Protein AF-A0A0W8DMI0-F1 (afdb_monomer_lite)

InterPro domains:
  IPR047155 COMM domain-containing protein 4/6/7/8 [PTHR16231] (5-80)

Structure (mmCIF, N/CA/C/O backbone):
data_AF-A0A0W8DMI0-F1
#
_entry.id   AF-A0A0W8DMI0-F1
#
loop_
_atom_site.group_PDB
_atom_site.id
_atom_site.type_symbol
_atom_site.label_atom_id
_atom_site.label_alt_id
_atom_site.label_comp_id
_atom_site.label_asym_id
_atom_site.label_entity_id
_atom_site.label_seq_id
_atom_site.pdbx_PDB_ins_code
_atom_site.Cartn_x
_atom_site.Cartn_y
_atom_site.Cartn_z
_atom_site.occupancy
_atom_site.B_iso_or_equiv
_atom_site.auth_seq_id
_atom_site.auth_comp_id
_atom_site.auth_asym_id
_atom_site.auth_atom_id
_atom_site.pdbx_PDB_model_num
ATOM 1 N N . MET A 1 1 ? -23.375 19.135 1.210 1.00 51.44 1 MET A N 1
ATOM 2 C CA . MET A 1 1 ? -21.994 19.369 1.691 1.00 51.44 1 MET A CA 1
ATOM 3 C C . MET A 1 1 ? -21.278 18.089 2.174 1.00 51.44 1 MET A C 1
ATOM 5 O O . MET A 1 1 ? -20.095 18.162 2.452 1.00 51.44 1 MET A O 1
ATOM 9 N N . PHE A 1 2 ? -21.919 16.906 2.195 1.00 54.19 2 PHE A N 1
ATOM 10 C CA . PHE A 1 2 ? -21.305 15.642 2.669 1.00 54.19 2 PHE A CA 1
ATOM 11 C C . PHE A 1 2 ? -20.590 14.793 1.594 1.00 54.19 2 PHE A C 1
ATOM 13 O O . PHE A 1 2 ? -19.920 13.823 1.923 1.00 54.19 2 PHE A O 1
ATOM 20 N N . GLY A 1 3 ? -20.721 15.128 0.305 1.00 62.88 3 GLY A N 1
ATOM 21 C CA . GLY A 1 3 ? -20.116 14.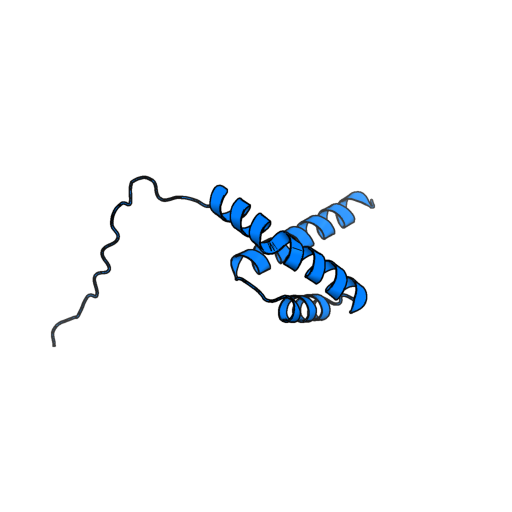333 -0.777 1.00 62.88 3 GLY A CA 1
ATOM 22 C C . GLY A 1 3 ? -18.594 14.483 -0.885 1.00 62.88 3 GLY A C 1
ATOM 23 O O . GLY A 1 3 ? -17.900 13.514 -1.179 1.00 62.88 3 GLY A O 1
ATOM 24 N N 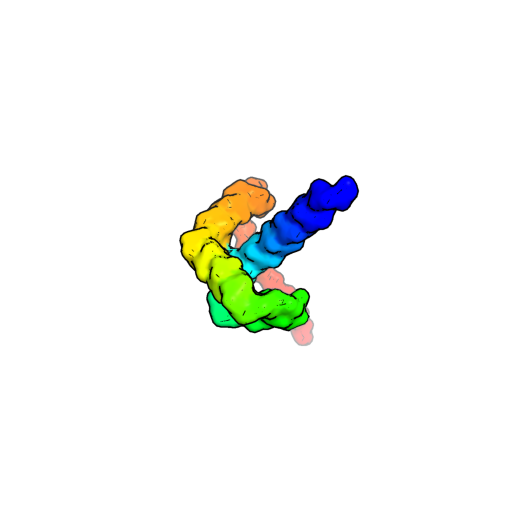. ALA A 1 4 ? -18.067 15.677 -0.593 1.00 70.62 4 ALA A N 1
ATOM 25 C CA . ALA A 1 4 ? -16.641 15.974 -0.728 1.00 70.62 4 ALA A CA 1
ATOM 26 C C . ALA A 1 4 ? -15.778 15.240 0.315 1.00 70.62 4 ALA A C 1
ATOM 28 O O . ALA A 1 4 ? -14.681 14.789 -0.001 1.00 70.62 4 ALA A O 1
ATOM 29 N N . THR A 1 5 ? -16.278 15.069 1.543 1.00 86.50 5 THR A N 1
ATOM 30 C CA . THR A 1 5 ? -15.550 14.378 2.620 1.00 86.50 5 THR A CA 1
ATOM 31 C C . THR A 1 5 ? -15.462 12.875 2.383 1.00 86.50 5 THR A C 1
ATOM 33 O O . THR A 1 5 ? -14.405 12.289 2.601 1.00 86.50 5 THR A O 1
ATOM 36 N N . LEU A 1 6 ? -16.526 12.252 1.868 1.00 90.81 6 LEU A N 1
ATOM 37 C CA . LEU A 1 6 ? -16.504 10.835 1.500 1.00 90.81 6 LEU A CA 1
ATOM 38 C C . LEU A 1 6 ? -15.522 10.569 0.353 1.00 90.81 6 LEU A C 1
ATOM 40 O O . LEU A 1 6 ? -14.718 9.644 0.428 1.00 90.81 6 LEU A O 1
ATOM 44 N N . GLN A 1 7 ? -15.556 11.397 -0.693 1.00 92.69 7 GLN A N 1
ATOM 45 C CA . GLN A 1 7 ? -14.619 11.282 -1.813 1.00 92.69 7 GLN A CA 1
ATOM 46 C C . GLN A 1 7 ? -13.168 11.460 -1.356 1.00 92.69 7 GLN A C 1
ATOM 48 O O . GLN A 1 7 ? -12.299 10.703 -1.789 1.00 92.69 7 GLN A O 1
ATOM 53 N N . ALA A 1 8 ? -12.914 12.404 -0.444 1.00 92.00 8 ALA A N 1
ATOM 54 C CA . ALA A 1 8 ? -11.598 12.595 0.152 1.00 92.00 8 ALA A CA 1
ATOM 55 C C . ALA A 1 8 ? -11.149 11.362 0.952 1.00 92.00 8 ALA A C 1
ATOM 57 O O . ALA A 1 8 ? -10.036 10.886 0.749 1.00 92.00 8 ALA A O 1
ATOM 58 N N . ALA A 1 9 ? -12.018 10.795 1.793 1.00 91.31 9 ALA A N 1
ATOM 59 C CA . ALA A 1 9 ? -11.703 9.593 2.564 1.00 91.31 9 ALA A CA 1
ATOM 60 C C . ALA A 1 9 ? -11.374 8.395 1.657 1.00 91.31 9 ALA A C 1
ATOM 62 O O . ALA A 1 9 ? -10.364 7.723 1.858 1.00 91.31 9 ALA A O 1
ATOM 63 N N . VAL A 1 10 ? -12.171 8.167 0.607 1.00 94.00 10 VAL A N 1
ATOM 64 C CA . VAL A 1 10 ? -11.914 7.105 -0.380 1.00 94.00 10 VAL A CA 1
ATOM 65 C C . VAL A 1 10 ? -10.592 7.340 -1.113 1.00 94.00 10 VAL A C 1
ATOM 67 O O . VAL A 1 10 ? -9.828 6.398 -1.314 1.00 94.00 10 VAL A O 1
ATOM 70 N N . ALA A 1 11 ? -10.293 8.583 -1.495 1.00 95.50 11 ALA A N 1
ATOM 71 C CA . ALA A 1 11 ? -9.036 8.922 -2.156 1.00 95.50 11 ALA A CA 1
ATOM 72 C C . ALA A 1 11 ? -7.821 8.677 -1.248 1.00 95.50 11 ALA A C 1
ATOM 74 O O . ALA A 1 11 ? -6.829 8.112 -1.711 1.00 95.50 11 ALA A O 1
ATOM 75 N N . VAL A 1 12 ? -7.914 9.044 0.034 1.00 94.25 12 VAL A N 1
ATOM 76 C CA . VAL A 1 12 ? -6.863 8.805 1.035 1.00 94.25 12 VAL A CA 1
ATOM 77 C C . VAL A 1 12 ? -6.646 7.311 1.245 1.00 94.25 12 VAL A C 1
ATOM 79 O O . VAL A 1 12 ? -5.515 6.847 1.134 1.00 94.25 12 VAL A O 1
ATOM 82 N N . LEU A 1 13 ? -7.711 6.534 1.460 1.00 94.88 13 LEU A N 1
ATOM 83 C CA . LEU A 1 13 ? -7.593 5.081 1.611 1.00 94.88 13 LEU A CA 1
ATOM 84 C C . LEU A 1 13 ? -6.991 4.440 0.360 1.00 94.88 13 LEU A C 1
ATOM 86 O O . LEU A 1 13 ? -6.061 3.647 0.460 1.00 94.88 13 LEU A O 1
ATOM 90 N N . ARG A 1 14 ? -7.447 4.833 -0.834 1.00 95.31 14 ARG A N 1
ATOM 91 C CA . ARG A 1 14 ? -6.856 4.359 -2.090 1.00 95.31 14 ARG A CA 1
ATOM 92 C C . ARG A 1 14 ? -5.363 4.675 -2.155 1.00 95.31 14 ARG A C 1
ATOM 94 O O . ARG A 1 14 ? -4.589 3.814 -2.559 1.00 95.31 14 ARG A O 1
ATOM 101 N N . PHE A 1 15 ? -4.963 5.889 -1.786 1.00 95.69 15 PHE A N 1
ATOM 102 C CA . PHE A 1 15 ? -3.560 6.292 -1.776 1.00 95.69 15 PHE A CA 1
ATOM 103 C C . PHE A 1 15 ? -2.728 5.416 -0.830 1.00 95.69 15 PHE A C 1
ATOM 105 O O . PHE A 1 15 ? -1.741 4.831 -1.277 1.00 95.69 15 PHE A O 1
ATOM 112 N N . ILE A 1 16 ? -3.167 5.265 0.423 1.00 96.81 16 ILE A N 1
ATOM 113 C CA . ILE A 1 16 ? -2.497 4.447 1.444 1.00 96.81 16 ILE A CA 1
ATOM 114 C C . ILE A 1 16 ? -2.348 3.003 0.956 1.00 96.81 16 ILE A C 1
ATOM 116 O O . ILE A 1 16 ? -1.235 2.494 0.880 1.00 96.81 16 ILE A O 1
ATOM 120 N N . LEU A 1 17 ? -3.444 2.361 0.540 1.00 97.19 17 LEU A N 1
ATOM 121 C CA . LEU A 1 17 ? -3.437 0.946 0.155 1.00 97.19 17 LEU A CA 1
ATOM 122 C C . LEU A 1 17 ? -2.598 0.674 -1.099 1.00 97.19 17 LEU A C 1
ATOM 124 O O . LEU A 1 17 ? -1.934 -0.361 -1.202 1.00 97.19 17 LEU A O 1
ATOM 128 N N . MET A 1 18 ? -2.593 1.605 -2.058 1.00 96.19 18 MET A N 1
ATOM 129 C CA . MET A 1 18 ? -1.723 1.500 -3.227 1.00 96.19 18 MET A CA 1
ATOM 130 C C . MET A 1 18 ? -0.248 1.638 -2.843 1.00 96.19 18 MET A C 1
ATOM 132 O O . MET A 1 18 ? 0.578 0.896 -3.375 1.00 96.19 18 MET A O 1
ATOM 136 N N . HIS A 1 19 ? 0.094 2.554 -1.938 1.00 96.56 19 HIS A N 1
ATOM 137 C CA . HIS A 1 19 ? 1.466 2.715 -1.463 1.00 96.56 19 HIS A CA 1
ATOM 138 C C . HIS A 1 19 ? 1.931 1.514 -0.637 1.00 96.56 19 HIS A C 1
ATOM 140 O O . HIS A 1 19 ? 2.986 0.965 -0.946 1.00 96.56 19 HIS A O 1
ATOM 146 N N . ALA A 1 20 ? 1.119 1.044 0.310 1.00 97.94 20 ALA A N 1
ATOM 147 C CA . ALA A 1 20 ? 1.391 -0.166 1.080 1.00 97.94 20 ALA A CA 1
ATOM 148 C C . ALA A 1 20 ? 1.669 -1.362 0.153 1.00 97.94 20 ALA A C 1
ATOM 150 O O . ALA A 1 20 ? 2.713 -2.003 0.255 1.00 97.94 20 ALA A O 1
ATOM 151 N N . SER A 1 21 ? 0.814 -1.566 -0.861 1.00 97.25 21 SER A N 1
ATOM 152 C CA . SER A 1 21 ? 0.995 -2.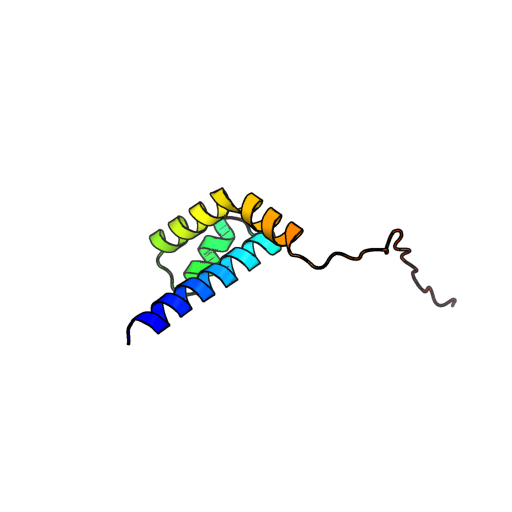635 -1.857 1.00 97.25 21 SER A CA 1
ATOM 153 C C . SER A 1 21 ? 2.297 -2.488 -2.644 1.00 97.25 21 SER A C 1
ATOM 155 O O . SER A 1 21 ? 2.966 -3.480 -2.926 1.00 97.25 21 SER A O 1
ATOM 157 N N . LYS A 1 22 ? 2.652 -1.255 -3.026 1.00 95.50 22 LYS A N 1
ATOM 158 C CA . LYS A 1 22 ? 3.841 -0.953 -3.833 1.00 95.50 22 LYS A CA 1
ATOM 159 C C . LYS A 1 22 ? 5.139 -1.246 -3.079 1.00 95.50 22 LYS A C 1
ATOM 161 O O . LYS A 1 22 ? 6.105 -1.668 -3.711 1.00 95.50 22 LYS A O 1
ATOM 166 N N . TYR A 1 23 ? 5.162 -0.981 -1.775 1.00 96.75 23 TYR A N 1
ATOM 167 C CA . TYR A 1 23 ? 6.324 -1.194 -0.906 1.00 96.75 23 TYR A CA 1
ATOM 168 C C . TYR A 1 23 ? 6.280 -2.515 -0.142 1.00 96.75 23 TYR A C 1
ATOM 170 O O . TYR A 1 23 ? 7.156 -2.754 0.678 1.00 96.75 23 TYR A O 1
ATOM 178 N N . ASP A 1 24 ? 5.310 -3.374 -0.460 1.00 96.44 24 ASP A N 1
ATOM 179 C CA . ASP A 1 24 ? 5.197 -4.711 0.115 1.00 96.44 24 ASP A CA 1
ATOM 180 C C . ASP A 1 24 ? 5.086 -4.672 1.654 1.00 96.44 24 ASP A C 1
ATOM 182 O O . ASP A 1 24 ? 5.710 -5.451 2.365 1.00 96.44 24 ASP A O 1
ATOM 186 N N . VAL A 1 25 ? 4.293 -3.720 2.164 1.00 98.00 25 VAL A N 1
ATOM 187 C CA . VAL A 1 25 ? 4.098 -3.494 3.606 1.00 98.00 25 VAL A CA 1
ATOM 188 C C . VAL A 1 25 ? 3.299 -4.644 4.217 1.00 98.00 25 VAL A C 1
ATOM 190 O O . VAL A 1 25 ? 2.266 -5.041 3.664 1.00 98.00 25 VAL A O 1
ATOM 193 N N . GLU A 1 26 ? 3.760 -5.151 5.360 1.00 98.06 26 GLU A N 1
ATOM 194 C CA . GLU A 1 26 ? 3.109 -6.220 6.117 1.00 98.06 26 GLU A CA 1
ATOM 195 C C . GLU A 1 26 ? 1.847 -5.743 6.845 1.00 98.06 26 GLU A C 1
ATOM 197 O O . GLU A 1 26 ? 1.677 -4.560 7.149 1.00 98.06 26 GLU A O 1
ATOM 202 N N . ARG A 1 27 ? 0.927 -6.673 7.136 1.00 97.88 27 ARG A N 1
ATOM 203 C CA . ARG A 1 27 ? -0.365 -6.341 7.762 1.00 97.88 27 ARG A CA 1
ATOM 204 C C . ARG A 1 27 ? -0.185 -5.636 9.110 1.00 97.88 27 ARG A C 1
ATOM 206 O O . ARG A 1 27 ? -0.884 -4.661 9.367 1.00 97.88 27 ARG A O 1
ATOM 213 N N . SER A 1 28 ? 0.720 -6.128 9.959 1.00 98.00 28 SER A N 1
ATOM 214 C CA . SER A 1 28 ? 1.004 -5.542 11.279 1.00 98.00 28 SER A CA 1
ATOM 215 C C . SER A 1 28 ? 1.446 -4.088 11.168 1.00 98.00 28 SER A C 1
ATOM 217 O O . SER A 1 28 ? 0.916 -3.230 11.868 1.00 98.00 28 SER A O 1
ATOM 219 N N . ASP A 1 29 ? 2.347 -3.816 10.230 1.00 98.19 29 ASP A N 1
ATOM 220 C CA . ASP A 1 29 ? 2.951 -2.502 10.044 1.00 98.19 29 ASP A CA 1
ATOM 221 C C . ASP A 1 29 ? 1.902 -1.512 9.522 1.00 98.19 29 ASP A C 1
ATOM 223 O O . ASP A 1 29 ? 1.784 -0.393 10.018 1.00 98.19 29 ASP A O 1
ATOM 227 N N . LEU A 1 30 ? 1.042 -1.955 8.594 1.00 98.12 30 LEU A N 1
ATOM 228 C CA . LEU A 1 30 ? -0.070 -1.140 8.107 1.00 98.12 30 LEU A CA 1
ATOM 229 C C . LEU A 1 30 ? -1.079 -0.803 9.219 1.00 98.12 30 LEU A C 1
ATOM 231 O O . LEU A 1 30 ? -1.613 0.306 9.237 1.00 98.12 30 LEU A O 1
ATOM 235 N N . VAL A 1 31 ? -1.353 -1.724 10.150 1.00 98.44 31 VAL A N 1
ATOM 236 C CA . VAL A 1 31 ? -2.221 -1.435 11.307 1.00 98.44 31 VAL A CA 1
ATOM 237 C C . VAL A 1 31 ? -1.617 -0.321 12.164 1.00 98.44 31 VAL A C 1
ATOM 239 O O . VAL A 1 31 ? -2.334 0.616 12.521 1.00 98.44 31 VAL A O 1
ATOM 242 N N . GLU A 1 32 ? -0.318 -0.384 12.457 1.00 98.19 32 GLU A N 1
ATOM 243 C CA . GLU A 1 32 ? 0.378 0.644 13.239 1.00 98.19 32 GLU A CA 1
ATOM 244 C C . GLU A 1 32 ? 0.360 2.011 12.538 1.00 98.19 32 GLU A C 1
ATOM 246 O O . GLU A 1 32 ? 0.020 3.021 13.160 1.00 98.19 32 GLU A O 1
ATOM 251 N N . GLU A 1 33 ? 0.643 2.060 11.234 1.00 97.38 33 GLU A N 1
ATOM 252 C CA . GLU A 1 33 ? 0.589 3.298 10.445 1.00 97.38 33 GLU A CA 1
ATOM 253 C C . GLU A 1 33 ? -0.815 3.929 10.451 1.00 97.38 33 GLU A C 1
ATOM 255 O O . GLU A 1 33 ? -0.969 5.139 10.642 1.00 97.38 33 GLU A O 1
ATOM 260 N N . LEU A 1 34 ? -1.870 3.123 10.293 1.00 97.56 34 LEU A N 1
ATOM 261 C CA . LEU A 1 34 ? -3.254 3.609 10.324 1.00 97.56 34 LEU A CA 1
ATOM 262 C C . LEU A 1 34 ? -3.631 4.171 11.704 1.00 97.56 34 LEU A C 1
ATOM 264 O O . LEU A 1 34 ? -4.346 5.175 11.790 1.00 97.56 34 LEU A O 1
ATOM 268 N N . GLN A 1 35 ? -3.127 3.578 12.786 1.00 97.69 35 GLN A N 1
ATOM 269 C CA . GLN A 1 35 ? -3.321 4.099 14.141 1.00 97.69 35 GLN A CA 1
ATOM 270 C C . GLN A 1 35 ? -2.581 5.413 14.377 1.00 97.69 35 GLN A C 1
ATOM 272 O O . GLN A 1 35 ? -3.131 6.311 15.014 1.00 97.69 35 GLN A O 1
ATOM 277 N N . GLN A 1 36 ? -1.377 5.575 13.821 1.00 96.25 36 GLN A N 1
ATOM 278 C CA . GLN A 1 36 ? -0.636 6.843 13.866 1.00 96.25 36 GLN A CA 1
ATOM 279 C C . GLN A 1 36 ? -1.380 7.977 13.144 1.00 96.25 36 GLN A C 1
ATOM 281 O O . GLN A 1 36 ? -1.258 9.141 13.526 1.00 96.25 36 GLN A O 1
ATOM 286 N N . LEU A 1 37 ? -2.208 7.644 12.148 1.00 94.44 37 LEU A N 1
ATOM 287 C CA . LEU A 1 37 ? -3.131 8.579 11.495 1.00 94.44 37 LEU A CA 1
ATOM 288 C C . LEU A 1 37 ? -4.426 8.829 12.294 1.00 94.44 37 LEU A C 1
ATOM 290 O O . LEU A 1 37 ? -5.285 9.590 11.850 1.00 94.44 37 LEU A O 1
ATOM 294 N N . GLY A 1 38 ? -4.571 8.216 13.472 1.00 95.25 38 GLY A N 1
ATOM 295 C CA . GLY A 1 38 ? -5.692 8.407 14.391 1.00 95.25 38 GLY A CA 1
ATOM 296 C C . GLY A 1 38 ? -6.852 7.426 14.211 1.00 95.25 38 GLY A C 1
ATOM 297 O O . GLY A 1 38 ? -7.924 7.659 14.773 1.00 95.25 38 GLY A O 1
ATOM 298 N N . MET A 1 39 ? -6.687 6.345 13.439 1.00 95.25 39 MET A N 1
ATOM 299 C CA . MET A 1 39 ? -7.724 5.313 13.341 1.00 95.25 39 MET A CA 1
ATOM 300 C C . MET A 1 39 ? -7.806 4.479 14.623 1.00 95.25 39 MET A C 1
ATOM 302 O O . MET A 1 39 ? -6.802 4.180 15.264 1.00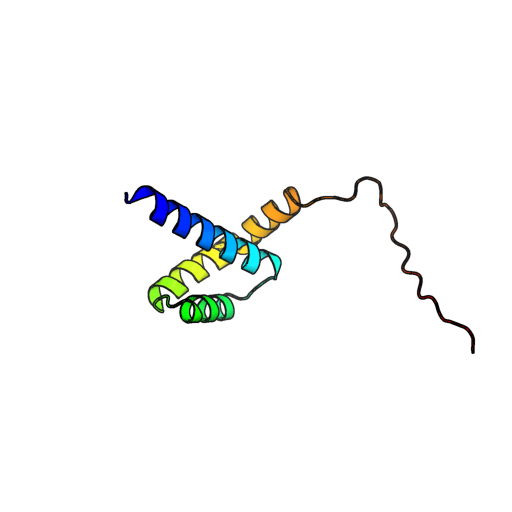 95.25 39 MET A O 1
ATOM 306 N N . GLN A 1 40 ? -9.021 4.066 14.984 1.00 97.81 40 GLN A N 1
ATOM 307 C CA . GLN A 1 40 ? -9.231 3.106 16.068 1.00 97.81 40 GLN A CA 1
ATOM 308 C C . GLN A 1 40 ? -8.702 1.720 15.672 1.00 97.81 40 GLN A C 1
ATOM 310 O O . GLN A 1 40 ? -8.775 1.359 14.497 1.00 97.81 40 GLN A O 1
ATOM 315 N N . GLN A 1 41 ? -8.229 0.940 16.655 1.00 97.50 41 GLN A N 1
ATOM 316 C CA . GLN A 1 41 ? -7.667 -0.409 16.463 1.00 97.50 41 GLN A CA 1
ATOM 317 C C . GLN A 1 41 ? -8.547 -1.284 15.562 1.00 97.50 41 GLN A C 1
ATOM 319 O O . GLN A 1 41 ? -8.070 -1.809 14.565 1.00 97.50 41 GLN A O 1
ATOM 324 N N . GLU A 1 42 ? -9.837 -1.391 15.885 1.00 98.06 42 GLU A N 1
ATOM 325 C CA . GLU A 1 42 ? -10.794 -2.232 15.157 1.00 98.06 42 GLU A CA 1
ATOM 326 C C . GLU A 1 42 ? -10.897 -1.835 13.676 1.00 98.06 42 GLU A C 1
ATOM 328 O O . GLU A 1 42 ? -10.797 -2.675 12.782 1.00 98.06 42 GLU A O 1
ATOM 333 N N . THR A 1 43 ? -11.022 -0.534 13.401 1.00 96.81 43 THR A N 1
ATOM 334 C CA . THR A 1 43 ? -11.096 -0.006 12.034 1.00 96.81 43 THR A CA 1
ATOM 335 C C . THR A 1 43 ? -9.784 -0.215 11.276 1.00 96.81 43 THR A C 1
ATOM 337 O O . THR A 1 43 ? -9.810 -0.584 10.102 1.00 96.81 43 THR A O 1
ATOM 340 N N . ALA A 1 44 ? -8.639 -0.006 11.934 1.00 97.94 44 ALA A N 1
ATOM 341 C CA . ALA A 1 44 ? -7.321 -0.221 11.342 1.00 97.94 44 ALA A CA 1
ATOM 342 C C . ALA A 1 44 ? -7.103 -1.698 10.979 1.00 97.94 44 ALA A C 1
ATOM 344 O O . ALA A 1 44 ? -6.689 -1.999 9.861 1.00 97.94 44 ALA A O 1
ATOM 345 N N . GLU A 1 45 ? -7.455 -2.622 11.877 1.00 98.44 45 GLU A N 1
ATOM 346 C CA . GLU A 1 45 ? -7.380 -4.064 11.630 1.00 98.44 45 GLU A CA 1
ATOM 347 C C . GLU A 1 45 ? -8.290 -4.514 10.487 1.00 98.44 45 GLU A C 1
ATOM 349 O O . GLU A 1 45 ? -7.865 -5.312 9.651 1.00 98.44 45 GLU A O 1
ATOM 354 N N . ALA A 1 46 ? -9.519 -3.997 10.414 1.00 98.12 46 ALA A N 1
ATOM 355 C CA . ALA A 1 46 ? -10.452 -4.335 9.343 1.00 98.12 46 ALA A CA 1
ATOM 356 C C . ALA A 1 46 ? -9.940 -3.873 7.966 1.00 98.12 46 ALA A C 1
ATOM 358 O O . ALA A 1 46 ? -10.011 -4.617 6.984 1.00 98.12 46 ALA A O 1
ATOM 359 N N . ILE A 1 47 ? -9.387 -2.657 7.890 1.00 97.12 47 ILE A N 1
ATOM 360 C CA . ILE A 1 47 ? -8.784 -2.125 6.660 1.00 97.12 47 ILE A CA 1
ATOM 361 C C . ILE A 1 47 ? -7.537 -2.931 6.284 1.00 97.12 47 ILE A C 1
ATOM 363 O O . ILE A 1 47 ? -7.387 -3.304 5.119 1.00 97.12 47 ILE A O 1
ATOM 367 N N . ALA A 1 48 ? -6.667 -3.228 7.250 1.00 98.00 48 ALA A N 1
ATOM 368 C CA . ALA A 1 48 ? -5.437 -3.972 7.012 1.00 98.00 48 ALA A CA 1
ATOM 369 C C . ALA A 1 48 ? -5.697 -5.431 6.602 1.00 98.00 48 ALA A C 1
ATOM 371 O O . ALA A 1 48 ? -4.993 -5.938 5.732 1.00 98.00 48 ALA A O 1
ATOM 372 N N . GLN A 1 49 ? -6.733 -6.084 7.145 1.00 98.38 49 GLN A N 1
ATOM 373 C CA . GLN A 1 49 ? -7.144 -7.414 6.681 1.00 98.38 49 GLN A CA 1
ATOM 374 C C . GLN A 1 49 ? -7.598 -7.371 5.223 1.00 98.38 49 GLN A C 1
ATOM 376 O O . GLN A 1 49 ? -7.131 -8.147 4.398 1.00 98.38 49 GLN A O 1
ATOM 381 N N . SER A 1 50 ? -8.471 -6.417 4.886 1.00 97.56 50 SER A N 1
ATOM 382 C CA . SER A 1 50 ? -8.946 -6.251 3.511 1.00 97.56 50 SER A CA 1
ATOM 383 C C . SER A 1 50 ? -7.792 -5.969 2.542 1.00 97.56 50 SER A C 1
ATOM 385 O O . SER A 1 50 ? -7.771 -6.490 1.427 1.00 97.56 50 SER A O 1
ATOM 387 N N . TYR A 1 51 ? -6.803 -5.181 2.971 1.00 98.06 51 TYR A N 1
ATOM 388 C CA . TYR A 1 51 ? -5.564 -4.978 2.230 1.00 98.06 51 TYR A CA 1
ATOM 389 C C . TYR A 1 51 ? -4.803 -6.284 2.005 1.00 98.06 51 TYR A C 1
ATOM 391 O O . TYR A 1 51 ? -4.464 -6.571 0.862 1.00 98.06 51 TYR A O 1
ATOM 399 N N . GLU A 1 52 ? -4.555 -7.068 3.053 1.00 98.31 52 GLU A N 1
ATOM 400 C CA . GLU A 1 52 ? -3.811 -8.328 2.972 1.00 98.31 52 GLU A CA 1
ATOM 401 C C . GLU A 1 52 ? -4.475 -9.303 1.991 1.00 98.31 52 GLU A C 1
ATOM 403 O O . GLU A 1 52 ? -3.819 -9.791 1.067 1.00 98.31 52 GLU A O 1
ATOM 408 N N . ASP A 1 53 ? -5.796 -9.468 2.099 1.00 98.38 53 ASP A N 1
ATOM 409 C CA . ASP A 1 53 ? -6.597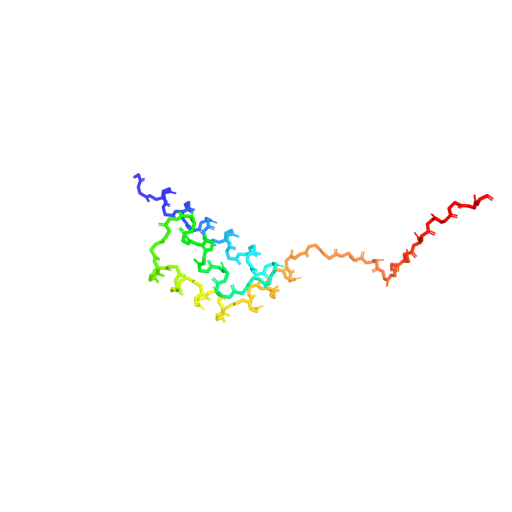 -10.339 1.233 1.00 98.38 53 ASP A CA 1
ATOM 410 C C . ASP A 1 53 ? -6.502 -9.945 -0.256 1.00 98.38 53 ASP A C 1
ATOM 412 O O . ASP A 1 53 ? -6.630 -10.786 -1.151 1.00 98.38 53 ASP A O 1
ATOM 416 N N . HIS A 1 54 ? -6.273 -8.658 -0.547 1.00 97.69 54 HIS A N 1
ATOM 417 C CA . HIS A 1 54 ? -6.280 -8.107 -1.906 1.00 97.69 54 HIS A CA 1
ATOM 418 C C . HIS A 1 54 ? -4.909 -7.610 -2.398 1.00 97.69 54 HIS A C 1
ATOM 420 O O . HIS A 1 54 ? -4.807 -7.202 -3.562 1.00 97.69 54 HIS A O 1
ATOM 426 N N . ARG A 1 55 ? -3.849 -7.662 -1.579 1.00 97.38 55 ARG A N 1
ATOM 427 C CA . ARG A 1 55 ? -2.513 -7.086 -1.851 1.00 97.38 55 ARG A CA 1
ATOM 428 C C . ARG A 1 55 ? -1.961 -7.550 -3.191 1.00 97.38 55 ARG A C 1
ATOM 430 O O . ARG A 1 55 ? -1.607 -6.722 -4.030 1.00 97.38 55 ARG A O 1
ATOM 437 N N . ALA A 1 56 ? -1.981 -8.859 -3.443 1.00 97.19 56 ALA A N 1
ATOM 438 C CA . ALA A 1 56 ? -1.500 -9.437 -4.699 1.00 97.19 56 ALA A CA 1
ATOM 439 C C . ALA A 1 56 ? -2.235 -8.860 -5.923 1.00 97.19 56 ALA A C 1
ATOM 441 O O . ALA A 1 56 ? -1.608 -8.454 -6.902 1.00 97.19 56 ALA A O 1
ATOM 442 N N . ARG A 1 57 ? -3.565 -8.725 -5.833 1.00 97.56 57 ARG A N 1
ATOM 443 C CA . ARG A 1 57 ? -4.396 -8.165 -6.906 1.00 97.56 57 ARG A CA 1
ATOM 444 C C . ARG A 1 57 ? -4.110 -6.681 -7.140 1.00 97.56 57 ARG A C 1
ATOM 446 O O . ARG A 1 57 ? -4.068 -6.249 -8.292 1.00 97.56 57 ARG A O 1
ATOM 453 N N . ILE A 1 58 ? -3.913 -5.895 -6.079 1.00 96.44 58 ILE A N 1
ATOM 454 C CA . ILE A 1 58 ? -3.550 -4.474 -6.198 1.00 96.44 58 ILE A CA 1
ATOM 455 C C . ILE A 1 58 ? -2.189 -4.347 -6.887 1.00 96.44 58 ILE A C 1
ATOM 457 O O . ILE A 1 58 ? -2.040 -3.563 -7.827 1.00 96.44 58 ILE A O 1
ATOM 461 N N . GLN A 1 59 ? -1.213 -5.155 -6.473 1.00 97.19 59 GLN A N 1
ATOM 462 C CA . GLN A 1 59 ? 0.109 -5.179 -7.088 1.00 97.19 59 GLN A CA 1
ATOM 463 C C . GLN A 1 59 ? 0.052 -5.583 -8.568 1.00 97.19 59 GLN A C 1
ATOM 465 O O . GLN A 1 59 ? 0.707 -4.946 -9.391 1.00 97.19 59 GLN A O 1
ATOM 470 N N . ASP A 1 60 ? -0.753 -6.580 -8.945 1.00 96.88 60 ASP A N 1
ATOM 471 C CA . ASP A 1 60 ? -0.945 -6.963 -10.350 1.00 96.88 60 ASP A CA 1
ATOM 472 C C . ASP A 1 60 ? -1.506 -5.817 -11.189 1.00 96.88 60 ASP A C 1
ATOM 474 O O . ASP A 1 60 ? -0.998 -5.526 -12.275 1.00 96.88 60 ASP A O 1
ATOM 478 N N . GLN A 1 61 ? -2.504 -5.102 -10.670 1.00 95.44 61 GLN A N 1
ATOM 479 C CA . GLN A 1 61 ? -3.053 -3.932 -11.351 1.00 95.44 61 GLN A CA 1
ATOM 480 C C . GLN A 1 61 ? -2.016 -2.816 -11.502 1.00 95.44 61 GLN A C 1
ATOM 482 O O . GLN A 1 61 ? -1.914 -2.213 -12.570 1.00 95.44 61 GLN A O 1
ATOM 487 N N . GLN A 1 62 ? -1.206 -2.564 -10.472 1.00 94.19 62 GLN A N 1
ATOM 488 C CA . GLN A 1 62 ? -0.107 -1.602 -10.554 1.00 94.19 62 GLN A CA 1
ATOM 489 C C . GLN A 1 62 ? 0.948 -2.035 -11.575 1.00 94.19 62 GLN A C 1
ATOM 491 O O . GLN A 1 62 ? 1.423 -1.207 -12.348 1.00 94.19 62 GLN A O 1
ATOM 496 N N . ARG A 1 63 ? 1.291 -3.327 -11.637 1.00 93.31 63 ARG A N 1
ATOM 497 C CA . ARG A 1 63 ? 2.212 -3.883 -12.641 1.00 93.31 63 ARG A CA 1
ATOM 498 C C . ARG A 1 63 ? 1.673 -3.757 -14.063 1.00 93.31 63 ARG A C 1
ATOM 500 O O . ARG A 1 63 ? 2.459 -3.517 -14.975 1.00 93.31 63 ARG A O 1
ATOM 507 N N . ALA A 1 64 ? 0.364 -3.895 -14.249 1.00 93.25 64 ALA A N 1
ATOM 508 C CA . ALA A 1 64 ? -0.281 -3.722 -15.546 1.00 93.25 64 ALA A CA 1
ATOM 509 C C . ALA A 1 64 ? -0.331 -2.248 -15.988 1.00 93.25 64 ALA A C 1
ATOM 511 O O . ALA A 1 64 ? -0.213 -1.966 -17.176 1.00 93.25 64 ALA A O 1
ATOM 512 N N . GLN A 1 65 ? -0.488 -1.313 -15.044 1.00 90.56 65 GLN A N 1
ATOM 513 C CA . GLN A 1 65 ? -0.623 0.125 -15.321 1.00 90.56 65 GLN A CA 1
ATOM 514 C C . GLN A 1 65 ? 0.695 0.908 -15.251 1.00 90.56 65 GLN A C 1
ATOM 516 O O . GLN A 1 65 ? 0.739 2.065 -15.671 1.00 90.56 65 GLN A O 1
ATOM 521 N N . ARG A 1 66 ? 1.768 0.328 -14.696 1.00 88.12 66 ARG A N 1
ATOM 522 C CA . ARG A 1 66 ? 3.067 1.005 -14.619 1.00 88.12 66 ARG A CA 1
ATOM 523 C C . ARG A 1 66 ? 3.601 1.279 -16.018 1.00 88.12 66 ARG A C 1
ATOM 525 O O . ARG A 1 66 ? 3.391 0.502 -16.948 1.00 88.12 66 ARG A O 1
ATOM 532 N N . PHE A 1 67 ? 4.387 2.342 -16.124 1.00 84.69 67 PHE A N 1
ATOM 533 C CA . PHE A 1 67 ? 5.184 2.579 -17.314 1.00 84.69 67 PHE A CA 1
ATOM 534 C C . PHE A 1 67 ? 6.123 1.388 -17.545 1.00 84.69 67 PHE A C 1
ATOM 536 O O . PHE A 1 67 ? 6.907 1.015 -16.669 1.00 84.69 67 PHE A O 1
ATOM 543 N N . GLN A 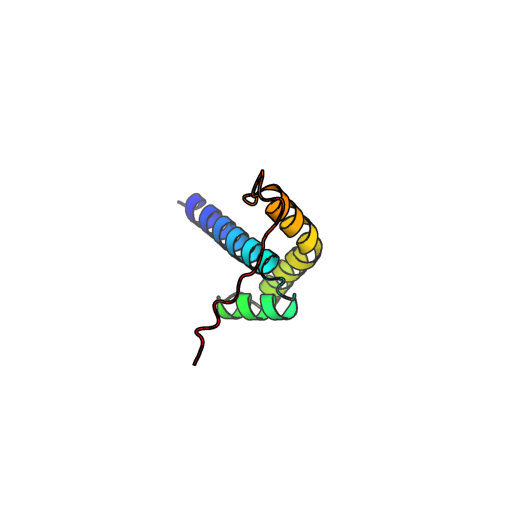1 68 ? 5.999 0.767 -18.710 1.00 82.94 68 GLN A N 1
ATOM 544 C CA . GLN A 1 68 ? 6.935 -0.241 -19.190 1.00 82.94 68 GLN A CA 1
ATOM 545 C C . GLN A 1 68 ? 7.947 0.464 -20.095 1.00 82.94 68 GLN A C 1
ATOM 547 O O . GLN A 1 68 ? 7.625 1.497 -20.675 1.00 82.94 68 GLN A O 1
ATOM 552 N N . PHE A 1 69 ? 9.159 -0.075 -20.217 1.00 79.81 69 PHE A N 1
ATOM 553 C CA . PHE A 1 69 ? 10.175 0.434 -21.140 1.00 79.81 69 PHE A CA 1
ATOM 554 C C . PHE A 1 69 ? 10.164 -0.404 -22.426 1.00 79.81 69 PHE A C 1
ATOM 556 O O . PHE A 1 69 ? 10.980 -1.321 -22.555 1.00 79.81 69 PHE A O 1
ATOM 563 N N . PRO A 1 70 ? 9.238 -0.161 -23.374 1.00 77.56 70 PRO A N 1
ATOM 564 C CA . PRO A 1 70 ? 9.264 -0.877 -24.640 1.00 77.56 70 PRO A CA 1
ATOM 565 C C . PRO A 1 70 ? 10.585 -0.570 -25.360 1.00 77.56 70 PRO A C 1
ATOM 567 O O . PRO A 1 70 ? 10.952 0.592 -25.526 1.00 77.56 70 PRO A O 1
ATOM 570 N N . GLY A 1 71 ? 11.314 -1.615 -25.754 1.00 77.19 71 GLY A N 1
ATOM 571 C CA . GLY A 1 71 ? 12.582 -1.500 -26.486 1.00 77.19 71 GLY A CA 1
ATOM 572 C C . GLY A 1 71 ? 13.852 -1.414 -25.630 1.00 77.19 71 GLY A C 1
ATOM 573 O O . GLY A 1 71 ? 14.945 -1.391 -26.189 1.00 77.19 71 GLY A O 1
ATOM 574 N N . VAL A 1 72 ? 13.756 -1.411 -24.294 1.00 79.00 72 VAL A N 1
ATOM 575 C CA . VAL A 1 72 ? 14.933 -1.601 -23.426 1.00 79.00 72 VAL A CA 1
ATOM 576 C C . VAL A 1 72 ? 15.092 -3.094 -23.146 1.00 79.00 72 VAL A C 1
ATOM 578 O O . VAL A 1 72 ? 14.571 -3.619 -22.168 1.00 79.00 72 VAL A O 1
ATOM 581 N N . GLU A 1 73 ? 15.794 -3.788 -24.040 1.00 76.25 73 GLU A N 1
ATOM 582 C CA . GLU A 1 73 ? 16.008 -5.242 -23.949 1.00 76.25 73 GLU A CA 1
ATOM 583 C C . GLU A 1 73 ? 17.187 -5.616 -23.042 1.00 76.25 73 GLU A C 1
ATOM 585 O O . GLU A 1 73 ? 17.225 -6.709 -22.477 1.00 76.25 73 GLU A O 1
ATOM 590 N N . LYS A 1 74 ? 18.157 -4.707 -22.883 1.00 78.25 74 LYS A N 1
ATOM 591 C CA . LYS A 1 74 ? 19.379 -4.962 -22.121 1.00 78.25 74 LYS A CA 1
ATOM 592 C C . LYS A 1 74 ? 19.828 -3.711 -21.375 1.00 78.25 74 LYS A C 1
ATOM 594 O O . LYS A 1 74 ? 20.112 -2.679 -21.976 1.00 78.25 74 LYS A O 1
ATOM 599 N N . LEU A 1 75 ? 19.910 -3.826 -20.054 1.00 78.56 75 LEU A N 1
ATOM 600 C CA . LEU A 1 75 ? 20.522 -2.836 -19.173 1.00 78.56 75 LEU A CA 1
ATOM 601 C C . LEU A 1 75 ? 21.946 -3.293 -18.862 1.00 78.56 75 LEU A C 1
ATOM 603 O O . LEU A 1 75 ? 22.144 -4.354 -18.274 1.00 78.56 75 LEU A O 1
ATOM 607 N N . GLU A 1 76 ? 22.941 -2.504 -19.257 1.00 81.62 76 GLU A N 1
ATOM 608 C CA . GLU A 1 76 ? 24.330 -2.722 -18.854 1.00 81.62 76 GLU A CA 1
ATOM 609 C C . GLU A 1 76 ? 24.684 -1.748 -17.734 1.00 81.62 76 GLU A C 1
ATOM 611 O O . GLU A 1 76 ? 24.761 -0.537 -17.940 1.00 81.62 76 GLU A O 1
ATOM 616 N N . TRP A 1 77 ? 24.897 -2.283 -16.533 1.00 81.56 77 TRP A N 1
ATOM 617 C CA . TRP A 1 77 ? 25.406 -1.504 -15.414 1.00 81.56 77 TRP A CA 1
ATOM 618 C C . TRP A 1 77 ? 26.906 -1.275 -15.605 1.00 81.56 77 TRP A C 1
ATOM 620 O O . TRP A 1 77 ? 27.705 -2.206 -15.490 1.00 81.56 77 TRP A O 1
ATOM 630 N N . LYS A 1 78 ? 27.297 -0.038 -15.918 1.00 84.25 78 LYS A N 1
ATOM 631 C CA . LYS A 1 78 ? 28.704 0.362 -16.009 1.00 84.25 78 LYS A CA 1
ATOM 632 C C . LYS A 1 78 ? 29.091 1.104 -14.737 1.00 84.25 78 LYS A C 1
ATOM 634 O O . LYS A 1 78 ? 28.539 2.160 -14.444 1.00 84.25 78 LYS A O 1
ATOM 639 N N . VAL A 1 79 ? 30.045 0.552 -13.992 1.00 84.81 79 VAL A N 1
ATOM 640 C CA . VAL A 1 79 ? 30.691 1.256 -12.880 1.00 84.81 79 VAL A CA 1
ATOM 641 C C . VAL A 1 79 ? 31.883 2.007 -13.448 1.00 84.81 79 VAL A C 1
ATOM 643 O O . VAL A 1 79 ? 32.819 1.387 -13.947 1.00 84.81 79 VAL A O 1
ATOM 646 N N . ASP A 1 80 ? 31.842 3.333 -13.384 1.00 81.62 80 ASP A N 1
ATOM 647 C CA . ASP A 1 80 ? 32.983 4.158 -13.761 1.00 81.62 80 ASP A CA 1
ATOM 648 C C . ASP A 1 80 ? 34.013 4.140 -12.623 1.00 81.62 80 ASP A C 1
ATOM 650 O O . ASP A 1 80 ? 33.873 4.823 -11.605 1.00 81.62 80 ASP A O 1
ATOM 654 N N . THR A 1 81 ? 35.028 3.288 -12.745 1.00 80.19 81 THR A N 1
ATOM 655 C CA . THR A 1 81 ? 36.171 3.306 -11.834 1.00 80.19 81 THR A CA 1
ATOM 656 C C . THR A 1 81 ? 37.198 4.286 -12.381 1.00 80.19 81 THR A C 1
ATOM 658 O O . THR A 1 81 ? 37.928 3.959 -13.318 1.00 80.19 81 THR A O 1
ATOM 661 N N . ARG A 1 82 ? 37.289 5.480 -11.785 1.00 68.88 82 ARG A N 1
ATOM 662 C CA . ARG A 1 82 ? 38.415 6.387 -12.048 1.00 68.88 82 ARG A CA 1
ATOM 663 C C . ARG A 1 82 ? 39.731 5.662 -11.719 1.00 68.88 82 ARG A C 1
ATOM 665 O O . ARG A 1 82 ? 39.876 5.214 -10.578 1.00 68.88 82 ARG A O 1
ATOM 672 N N . PRO A 1 83 ? 40.674 5.523 -12.668 1.00 70.88 83 PRO A N 1
ATOM 673 C CA . PRO A 1 83 ? 41.986 4.969 -12.360 1.00 70.88 83 PRO A CA 1
ATOM 674 C C . PRO A 1 83 ? 42.754 5.929 -11.436 1.00 70.88 83 PRO A C 1
ATOM 676 O O . PRO A 1 83 ? 42.608 7.148 -11.550 1.00 70.88 83 PRO A O 1
ATOM 679 N N . LYS A 1 84 ? 43.503 5.352 -10.487 1.00 58.56 84 LYS A N 1
ATOM 680 C CA . LYS A 1 84 ? 44.402 6.061 -9.561 1.00 58.56 84 LYS A CA 1
ATOM 681 C C . LYS A 1 84 ? 45.633 6.605 -10.273 1.00 58.56 84 LYS A C 1
ATOM 683 O O . LYS A 1 84 ? 46.115 5.907 -11.191 1.00 58.56 84 LYS A O 1
#

Organism: Phytophthora nicotianae (NCBI:txid4792)

Foldseek 3Di:
DPPVVVVVVVVVLVVLLLVCLVVVPALVRQLVVVVVVPDDSVVSNVSSVVSVVCSVVSNVVCVVPDDDDPPCPDDDDDDDDDDD

Secondary structure (DSSP, 8-state):
--HHHHHHHHHHHHHHHHHHHHTT--HHHHHHHHHHTT--HHHHHHHHHHHHHHHHHHHHHHHHHSPP-TT-------------

Sequence (84 aa):
MFGATLQAAVAVLRFILMHASKYDVERSDLVEELQQLGMQQETAEAIAQSYEDHRARIQDQQRAQRFQFPGVEKLEWKVDTRPK

pLDDT: mean 90.52, std 10.81, range [51.44, 98.44]

Radius of gyration: 19.06 Å; chains: 1; bounding box: 66×30×43 Å